Protein AF-A0A2N2W5C5-F1 (afdb_monomer_lite)

Structure (mmCIF, N/CA/C/O backbone):
data_AF-A0A2N2W5C5-F1
#
_entry.id   AF-A0A2N2W5C5-F1
#
loop_
_atom_site.group_PDB
_atom_site.id
_atom_site.type_symbol
_atom_site.label_atom_id
_atom_site.label_alt_id
_atom_site.label_comp_id
_atom_site.label_asym_id
_atom_site.label_entity_id
_atom_site.label_seq_id
_atom_site.pdbx_PDB_ins_code
_atom_site.Cartn_x
_atom_site.Cartn_y
_atom_site.Cartn_z
_atom_site.occupancy
_atom_site.B_iso_or_equiv
_atom_site.auth_seq_id
_atom_site.auth_comp_id
_atom_site.auth_asym_id
_atom_site.auth_atom_id
_atom_site.pdbx_PDB_model_num
ATOM 1 N N . MET A 1 1 ? -29.608 -7.373 48.401 1.00 53.62 1 MET A N 1
ATOM 2 C CA . MET A 1 1 ? -29.729 -7.563 46.935 1.00 53.62 1 MET A CA 1
ATOM 3 C C . MET A 1 1 ? -28.958 -6.530 46.095 1.00 53.62 1 MET A C 1
ATOM 5 O O . MET A 1 1 ? -28.634 -6.836 44.962 1.00 53.62 1 MET A O 1
ATOM 9 N N . LYS A 1 2 ? -28.551 -5.361 46.630 1.00 54.50 2 LYS A N 1
ATOM 10 C CA . LYS A 1 2 ? -27.762 -4.347 45.885 1.00 54.50 2 LYS A CA 1
ATOM 11 C C . LYS A 1 2 ? -26.349 -4.779 45.450 1.00 54.50 2 LYS A C 1
ATOM 13 O O . LYS A 1 2 ? -25.854 -4.281 44.450 1.00 54.50 2 LYS A O 1
ATOM 18 N N . LYS A 1 3 ? -25.712 -5.721 46.159 1.00 56.62 3 LYS A N 1
ATOM 19 C CA . LYS A 1 3 ? -24.355 -6.199 45.824 1.00 56.62 3 LYS A CA 1
ATOM 20 C C . LYS A 1 3 ? -24.302 -7.069 44.557 1.00 56.62 3 LYS A C 1
ATOM 22 O O . LYS A 1 3 ? -23.233 -7.213 43.985 1.00 56.62 3 LYS A O 1
ATOM 27 N N . MET A 1 4 ? -25.440 -7.609 44.106 1.00 60.47 4 MET A N 1
ATOM 28 C CA . MET A 1 4 ? -25.485 -8.466 42.913 1.00 60.47 4 MET A CA 1
ATOM 29 C C . MET A 1 4 ? -25.523 -7.658 41.602 1.00 60.47 4 MET A C 1
ATOM 31 O O . MET A 1 4 ? -25.077 -8.139 40.567 1.00 60.47 4 MET A O 1
ATOM 35 N N . LEU A 1 5 ? -25.977 -6.397 41.648 1.00 59.84 5 LEU A N 1
ATOM 36 C CA . LEU A 1 5 ? -26.055 -5.532 40.464 1.00 59.84 5 LEU A CA 1
ATOM 37 C C . LEU A 1 5 ? -24.661 -5.140 39.936 1.00 59.84 5 LEU A C 1
ATOM 39 O O . LEU A 1 5 ? -24.465 -5.038 38.730 1.00 59.84 5 LEU A O 1
ATOM 43 N N . LEU A 1 6 ? -23.684 -4.980 40.837 1.00 59.75 6 LEU A N 1
ATOM 44 C CA . LEU A 1 6 ? -22.328 -4.538 40.493 1.00 59.75 6 LEU A CA 1
ATOM 45 C C . LEU A 1 6 ? -21.539 -5.598 39.703 1.00 59.75 6 LEU A C 1
ATOM 47 O O . LEU A 1 6 ? -20.721 -5.257 38.860 1.00 59.75 6 LEU A O 1
ATOM 51 N N . ILE A 1 7 ? -21.819 -6.881 39.955 1.00 64.19 7 ILE A N 1
ATOM 52 C CA . ILE A 1 7 ? -21.163 -8.012 39.280 1.00 64.19 7 ILE A CA 1
ATOM 53 C C . ILE A 1 7 ? -21.641 -8.113 37.828 1.00 64.19 7 ILE A C 1
ATOM 55 O O . ILE A 1 7 ? -20.845 -8.348 36.929 1.00 64.19 7 ILE A O 1
ATOM 59 N N . THR A 1 8 ? -22.927 -7.858 37.582 1.00 61.00 8 THR A N 1
ATOM 60 C CA . THR A 1 8 ? -23.516 -7.927 36.235 1.00 61.00 8 THR A CA 1
ATOM 61 C C . THR A 1 8 ? -23.009 -6.804 35.321 1.00 61.00 8 THR A C 1
ATOM 63 O O . THR A 1 8 ? -22.882 -7.012 34.121 1.00 61.00 8 THR A O 1
ATOM 66 N N . LEU A 1 9 ? -22.661 -5.637 35.880 1.00 61.12 9 LEU A N 1
ATOM 67 C CA . LEU A 1 9 ? -22.117 -4.506 35.116 1.00 61.12 9 LEU A CA 1
ATOM 68 C C . LEU A 1 9 ? -20.683 -4.761 34.612 1.00 61.12 9 LEU A C 1
ATOM 70 O O . LEU A 1 9 ? -20.290 -4.222 33.585 1.00 61.12 9 LEU A O 1
ATOM 74 N N . LEU A 1 10 ? -19.919 -5.603 35.316 1.00 60.28 10 LEU A N 1
ATOM 75 C CA . LEU A 1 10 ? -18.515 -5.906 35.013 1.00 60.28 10 LEU A CA 1
ATOM 76 C C . LEU A 1 10 ? -18.348 -6.900 33.851 1.00 60.28 10 LEU A C 1
ATOM 78 O O . LEU A 1 10 ? -17.315 -6.900 33.191 1.00 60.28 10 LEU A O 1
ATOM 82 N N . PHE A 1 11 ? -19.366 -7.718 33.564 1.00 60.59 11 PHE A N 1
ATOM 83 C CA . PHE A 1 11 ? -19.326 -8.685 32.459 1.00 60.59 11 PHE A CA 1
ATOM 84 C C . PHE A 1 11 ? -19.682 -8.084 31.089 1.00 60.59 11 PHE A C 1
ATOM 86 O O . PHE A 1 11 ? -19.412 -8.713 30.070 1.00 60.59 11 PHE A O 1
ATOM 93 N N . PHE A 1 12 ? -20.234 -6.867 31.035 1.00 59.25 12 PHE A N 1
ATOM 94 C CA . PHE A 1 12 ? -20.553 -6.187 29.770 1.00 59.25 12 PHE A CA 1
ATOM 95 C C . PHE A 1 12 ? -19.386 -5.373 29.182 1.00 59.25 12 PHE A C 1
ATOM 97 O O . PHE A 1 12 ? -19.507 -4.863 28.072 1.00 59.25 12 PHE A O 1
ATOM 104 N N . SER A 1 13 ? -18.250 -5.265 29.879 1.00 58.94 13 SER A N 1
ATOM 105 C CA . SER A 1 13 ? -17.146 -4.370 29.495 1.00 58.94 13 SER A CA 1
ATOM 106 C C . SER A 1 13 ? -16.077 -4.978 28.573 1.00 58.94 13 SER A C 1
ATOM 108 O O . SER A 1 13 ? -15.125 -4.283 28.249 1.00 58.94 13 SER A O 1
ATOM 110 N N . PHE A 1 14 ? -16.201 -6.235 28.130 1.00 55.50 14 PHE A N 1
ATOM 111 C CA . PHE A 1 14 ? -15.105 -6.942 27.437 1.00 55.50 14 PHE A CA 1
ATOM 112 C C . PHE A 1 14 ? -15.277 -7.141 25.925 1.00 55.50 14 PHE A C 1
ATOM 114 O O . PHE A 1 14 ? -14.622 -8.002 25.347 1.00 55.50 14 PHE A O 1
ATOM 121 N N . LYS A 1 15 ? -16.106 -6.343 25.245 1.00 50.19 15 LYS A N 1
ATOM 122 C CA . LYS A 1 15 ? -16.055 -6.281 23.774 1.00 50.19 15 LYS A CA 1
ATOM 123 C C . LYS A 1 15 ? -15.124 -5.160 23.319 1.00 50.19 15 LYS A C 1
ATOM 125 O O . LYS A 1 15 ? -15.558 -4.202 22.692 1.00 50.19 15 LYS A O 1
ATOM 130 N N . SER A 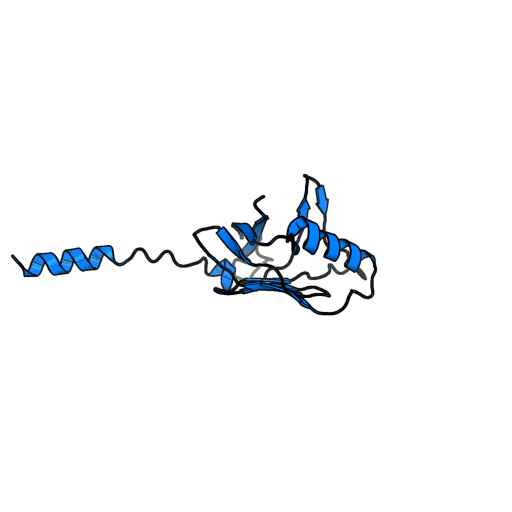1 16 ? -13.846 -5.279 23.665 1.00 53.38 16 SER A N 1
ATOM 131 C CA . SER A 1 16 ? -12.794 -4.582 22.930 1.00 53.38 16 SER A CA 1
ATOM 132 C C . SER A 1 16 ? -12.589 -5.362 21.637 1.00 53.38 16 SER A C 1
ATOM 134 O O . SER A 1 16 ? -11.977 -6.425 21.653 1.00 53.38 16 SER A O 1
ATOM 136 N N . ILE A 1 17 ? -13.165 -4.881 20.537 1.00 58.28 17 ILE A N 1
ATOM 137 C CA . ILE A 1 17 ? -12.727 -5.294 19.202 1.00 58.28 17 ILE A CA 1
ATOM 138 C C . ILE A 1 17 ? -11.360 -4.626 19.045 1.00 58.28 17 ILE A C 1
ATOM 140 O O . ILE A 1 17 ? -11.286 -3.419 18.831 1.00 58.28 17 ILE A O 1
ATOM 144 N N . ALA A 1 18 ? -10.290 -5.363 19.333 1.00 66.12 18 ALA A N 1
ATOM 145 C CA . ALA A 1 18 ? -8.943 -4.891 19.048 1.00 66.12 18 ALA A CA 1
ATOM 146 C C . ALA A 1 18 ? -8.759 -4.857 17.524 1.00 66.12 18 ALA A C 1
ATOM 148 O O . ALA A 1 18 ? -9.286 -5.728 16.829 1.00 66.12 18 ALA A O 1
ATOM 149 N N . GLN A 1 19 ? -8.048 -3.847 17.018 1.00 78.62 19 GLN A N 1
ATOM 150 C CA . GLN A 1 19 ? -7.583 -3.828 15.628 1.00 78.62 19 GLN A CA 1
ATOM 151 C C . GLN A 1 19 ? -6.691 -5.052 15.373 1.00 78.62 19 GLN A C 1
ATOM 153 O O . GLN A 1 19 ? -6.093 -5.574 16.317 1.00 78.62 19 GLN A O 1
ATOM 158 N N . ASP A 1 20 ? -6.623 -5.524 14.126 1.00 87.31 20 ASP A N 1
ATOM 159 C CA . ASP A 1 20 ? -5.841 -6.714 13.785 1.00 87.31 20 ASP A CA 1
ATOM 160 C C . ASP A 1 20 ? -4.339 -6.445 14.020 1.00 87.31 20 ASP A C 1
ATOM 162 O O . ASP A 1 20 ? -3.744 -5.642 13.293 1.00 87.31 20 ASP A O 1
ATOM 166 N N . PRO A 1 21 ? -3.702 -7.076 15.027 1.00 87.94 21 PRO A N 1
ATOM 167 C CA . PRO A 1 21 ? -2.307 -6.798 15.347 1.00 87.94 21 PRO A CA 1
ATOM 168 C C . PRO A 1 21 ? -1.372 -7.213 14.209 1.00 87.94 21 PRO A C 1
ATOM 170 O O . PRO A 1 21 ? -0.344 -6.574 14.013 1.00 87.94 21 PRO A O 1
ATOM 173 N N . ILE A 1 22 ? -1.734 -8.225 13.409 1.00 90.38 22 ILE A N 1
ATOM 174 C CA . ILE A 1 22 ? -0.913 -8.653 12.272 1.00 90.38 22 ILE A CA 1
ATOM 175 C C . ILE A 1 22 ? -0.853 -7.535 11.233 1.00 90.38 22 ILE A C 1
ATOM 177 O O . ILE A 1 22 ? 0.212 -7.282 10.675 1.00 90.38 22 ILE A O 1
ATOM 181 N N . LEU A 1 23 ? -1.963 -6.830 11.009 1.00 91.75 23 LEU A N 1
ATOM 182 C CA . LEU A 1 23 ? -2.014 -5.710 10.073 1.00 91.75 23 LEU A CA 1
ATOM 183 C C . LEU A 1 23 ? -1.070 -4.571 10.474 1.00 91.75 23 LEU A C 1
ATOM 185 O O . LEU A 1 23 ? -0.400 -4.012 9.608 1.00 91.75 23 LEU A O 1
ATOM 189 N N . LEU A 1 24 ? -1.027 -4.254 11.772 1.00 92.00 24 LEU A N 1
ATOM 190 C CA . LEU A 1 24 ? -0.316 -3.099 12.331 1.00 92.00 24 LEU A CA 1
ATOM 191 C C . LEU A 1 24 ? 1.166 -3.365 12.625 1.00 92.00 24 LEU A C 1
ATOM 193 O O . LEU A 1 24 ? 1.988 -2.452 12.574 1.00 92.00 24 LEU A O 1
ATOM 197 N N . GLU A 1 25 ? 1.514 -4.604 12.971 1.00 87.94 25 GLU A N 1
ATOM 198 C CA . GLU A 1 25 ? 2.876 -4.991 13.360 1.00 87.94 25 GLU A CA 1
ATOM 199 C C . GLU A 1 25 ? 3.705 -5.522 12.176 1.00 87.94 25 GLU A C 1
ATOM 201 O O . GLU A 1 25 ? 4.896 -5.804 12.332 1.00 87.94 25 GLU A O 1
ATOM 206 N N . THR A 1 26 ? 3.100 -5.635 10.986 1.00 89.94 26 THR A N 1
ATOM 207 C CA . THR A 1 26 ? 3.741 -6.174 9.779 1.00 89.94 26 THR A CA 1
ATOM 208 C C . THR A 1 26 ? 4.024 -5.082 8.752 1.00 89.94 26 THR A C 1
ATOM 210 O O . THR A 1 26 ? 3.161 -4.279 8.405 1.00 89.94 26 THR A O 1
ATOM 213 N N . THR A 1 27 ? 5.238 -5.098 8.201 1.00 90.44 27 THR A N 1
ATOM 214 C CA . THR A 1 27 ? 5.573 -4.355 6.981 1.00 90.44 27 THR A CA 1
ATOM 215 C C . THR A 1 27 ? 5.104 -5.149 5.770 1.00 90.44 27 THR A C 1
ATOM 217 O O . THR A 1 27 ? 5.556 -6.276 5.560 1.00 90.44 27 THR A O 1
ATOM 220 N N . TRP A 1 28 ? 4.247 -4.556 4.942 1.00 95.12 28 TRP A N 1
ATOM 221 C CA . TRP A 1 28 ? 3.686 -5.228 3.774 1.00 95.12 28 TRP A CA 1
ATOM 222 C C . TRP A 1 28 ? 4.455 -4.867 2.507 1.00 95.12 28 TRP A C 1
ATOM 224 O O . TRP A 1 28 ? 4.787 -3.705 2.276 1.00 95.12 28 TRP A O 1
ATOM 234 N N . TYR A 1 29 ? 4.716 -5.867 1.669 1.00 94.75 29 TYR A N 1
ATOM 235 C CA . TYR A 1 29 ? 5.359 -5.693 0.369 1.00 94.75 29 TYR A CA 1
ATOM 236 C C . TYR A 1 29 ? 4.357 -5.996 -0.736 1.00 94.75 29 TYR A C 1
ATOM 238 O O . TYR A 1 29 ? 3.669 -7.015 -0.691 1.00 94.75 29 TYR A O 1
ATOM 246 N N . LEU A 1 30 ? 4.277 -5.119 -1.733 1.00 94.88 30 LEU A N 1
ATOM 247 C CA . LEU A 1 30 ? 3.375 -5.322 -2.859 1.00 94.88 30 LEU A CA 1
ATOM 248 C C . LEU A 1 30 ? 3.832 -6.517 -3.700 1.00 94.88 30 LEU A C 1
ATOM 250 O O . LEU A 1 30 ? 4.934 -6.498 -4.249 1.00 94.88 30 LEU A O 1
ATOM 254 N N . SER A 1 31 ? 2.966 -7.521 -3.828 1.00 93.69 31 SER A N 1
ATOM 255 C CA . SER A 1 31 ? 3.150 -8.607 -4.796 1.00 93.69 31 SER A CA 1
ATOM 256 C C . SER A 1 31 ? 2.587 -8.205 -6.151 1.00 93.69 31 SER A C 1
ATOM 258 O O . SER A 1 31 ? 3.315 -8.152 -7.133 1.00 93.69 31 SER A O 1
ATOM 260 N N . ASP A 1 32 ? 1.297 -7.873 -6.192 1.00 94.31 32 ASP A N 1
ATOM 261 C CA . ASP A 1 32 ? 0.557 -7.602 -7.419 1.00 94.31 32 ASP A CA 1
ATOM 262 C C . ASP A 1 32 ? -0.562 -6.597 -7.138 1.00 94.31 32 ASP A C 1
ATOM 264 O O . ASP A 1 32 ? -1.071 -6.513 -6.018 1.00 94.31 32 ASP A O 1
ATOM 268 N N . ILE A 1 33 ? -0.978 -5.865 -8.169 1.00 95.06 33 ILE A N 1
ATOM 269 C CA . ILE A 1 33 ? -2.202 -5.057 -8.161 1.00 95.06 33 ILE A CA 1
ATOM 270 C C . ILE A 1 33 ? -3.168 -5.624 -9.188 1.00 95.06 33 ILE A C 1
ATOM 272 O O . ILE A 1 33 ? -2.755 -6.014 -10.276 1.00 95.06 33 ILE A O 1
ATOM 276 N N . THR A 1 34 ? -4.457 -5.670 -8.859 1.00 96.00 34 THR A N 1
ATOM 277 C CA . THR A 1 34 ? -5.497 -6.039 -9.825 1.00 96.00 34 THR A CA 1
ATOM 278 C C . THR A 1 34 ? -6.451 -4.871 -10.005 1.00 96.00 34 THR A C 1
ATOM 280 O O . THR A 1 34 ? -7.102 -4.451 -9.054 1.00 96.00 34 THR A O 1
ATOM 283 N N . ILE A 1 35 ? -6.530 -4.343 -11.225 1.00 93.19 35 ILE A N 1
ATOM 284 C CA . ILE A 1 35 ? -7.380 -3.205 -11.591 1.00 93.19 35 ILE A CA 1
ATOM 285 C C . ILE A 1 35 ? -8.155 -3.604 -12.847 1.00 93.19 35 ILE A C 1
ATOM 287 O O . ILE A 1 35 ? -7.565 -4.068 -13.815 1.00 93.19 35 ILE A O 1
ATOM 291 N N . ASN A 1 36 ? -9.484 -3.451 -12.851 1.00 91.69 36 ASN A N 1
ATOM 292 C CA . ASN A 1 36 ? -10.337 -3.811 -13.998 1.00 91.69 36 ASN A CA 1
ATOM 293 C C . ASN A 1 36 ? -10.118 -5.249 -14.528 1.00 91.69 36 ASN A C 1
ATOM 295 O O . ASN A 1 36 ? -10.147 -5.481 -15.735 1.00 91.69 36 ASN A O 1
ATOM 299 N N . ASN A 1 37 ? -9.914 -6.218 -13.625 1.00 92.31 37 ASN A N 1
ATOM 300 C CA . ASN A 1 37 ? -9.567 -7.621 -13.920 1.00 92.31 37 ASN A CA 1
ATOM 301 C C . ASN A 1 37 ? -8.215 -7.838 -14.627 1.00 92.31 37 ASN A C 1
ATOM 303 O O . ASN A 1 37 ? -7.942 -8.950 -15.083 1.00 92.31 37 ASN A O 1
ATOM 307 N N . GLU A 1 38 ? -7.363 -6.820 -14.710 1.00 95.38 38 GLU A N 1
ATOM 308 C CA . GLU A 1 38 ? -5.981 -6.951 -15.156 1.00 95.38 38 GLU A CA 1
ATOM 309 C C . GLU A 1 38 ? -5.052 -6.972 -13.942 1.00 95.38 38 GLU A C 1
ATOM 311 O O . GLU A 1 38 ? -5.122 -6.090 -13.086 1.00 95.38 38 GLU A O 1
ATOM 316 N N . THR A 1 39 ? -4.198 -7.993 -13.859 1.00 96.38 39 THR A N 1
ATOM 317 C CA . THR A 1 39 ? -3.195 -8.126 -12.798 1.00 96.38 39 THR A CA 1
ATOM 318 C C . THR A 1 39 ? -1.846 -7.634 -13.303 1.00 96.38 39 THR A C 1
ATOM 320 O O . THR A 1 39 ? -1.350 -8.108 -14.326 1.00 96.38 39 THR A O 1
ATOM 323 N N . LEU A 1 40 ? -1.247 -6.702 -12.568 1.00 94.69 40 LEU A N 1
ATOM 324 C CA . LEU A 1 40 ? 0.052 -6.112 -12.858 1.00 94.69 40 LEU A CA 1
ATOM 325 C C . LEU A 1 40 ? 1.007 -6.412 -11.703 1.00 94.69 40 LEU A C 1
ATOM 327 O O . LEU A 1 40 ? 0.687 -6.159 -10.540 1.00 94.69 40 LEU A O 1
ATOM 331 N N . SER A 1 41 ? 2.201 -6.890 -12.035 1.00 94.19 41 SER A N 1
ATOM 332 C CA . SER A 1 41 ? 3.275 -7.108 -11.064 1.00 94.19 41 SER A CA 1
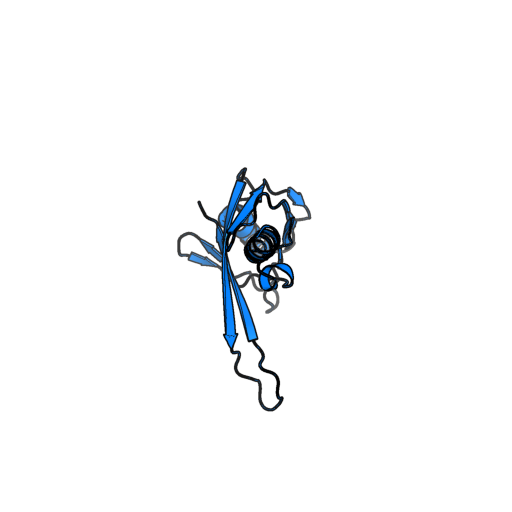ATOM 333 C C . SER A 1 41 ? 4.280 -5.947 -11.109 1.00 94.19 41 SER A C 1
ATOM 335 O O . SER A 1 41 ? 4.513 -5.394 -12.191 1.00 94.19 41 SER A O 1
ATOM 337 N N . PRO A 1 42 ? 4.912 -5.580 -9.977 1.00 93.12 42 PRO A N 1
ATOM 338 C CA . PRO A 1 42 ? 5.958 -4.569 -9.935 1.00 93.12 42 PRO A CA 1
ATOM 339 C C . PRO A 1 42 ? 7.075 -4.838 -10.954 1.00 93.12 42 PRO A C 1
ATOM 341 O O . PRO A 1 42 ? 7.440 -5.995 -11.195 1.00 93.12 42 PRO A O 1
ATOM 344 N N . PRO A 1 43 ? 7.675 -3.785 -11.538 1.00 92.31 43 PRO A N 1
ATOM 345 C CA . PRO A 1 43 ? 8.759 -3.946 -12.494 1.00 92.31 43 PRO A CA 1
ATOM 346 C C . PRO A 1 43 ? 9.972 -4.622 -11.845 1.00 92.31 43 PRO A C 1
ATOM 348 O O . PRO A 1 43 ? 10.277 -4.415 -10.670 1.00 92.31 43 PRO A O 1
ATOM 351 N N . ILE A 1 44 ? 10.707 -5.397 -12.642 1.00 90.50 44 ILE A N 1
ATOM 352 C CA . ILE A 1 44 ? 11.945 -6.067 -12.233 1.00 90.50 44 ILE A CA 1
ATOM 353 C C . ILE A 1 44 ? 13.129 -5.266 -12.778 1.00 90.50 44 ILE A C 1
ATOM 355 O O . ILE A 1 44 ? 13.202 -4.996 -13.976 1.00 90.50 44 ILE A O 1
ATOM 359 N N . GLU A 1 45 ? 14.094 -4.928 -11.922 1.00 84.50 45 GLU A N 1
ATOM 360 C CA . GLU A 1 45 ? 15.341 -4.271 -12.329 1.00 84.50 45 GLU A CA 1
ATOM 361 C C . GLU A 1 45 ? 16.532 -5.155 -11.956 1.00 84.50 45 GLU A C 1
ATOM 363 O O . GLU A 1 45 ? 16.664 -5.595 -10.815 1.00 84.50 45 GLU A O 1
ATOM 368 N N . GLY A 1 46 ? 17.393 -5.465 -12.930 1.00 84.12 46 GLY A N 1
ATOM 369 C CA . GLY A 1 46 ? 18.583 -6.291 -12.691 1.00 84.12 46 GLY A CA 1
ATOM 370 C C . GLY A 1 46 ? 18.286 -7.724 -12.223 1.00 84.12 46 GLY A C 1
ATOM 371 O O . GLY A 1 46 ? 19.157 -8.358 -11.638 1.00 84.12 46 GLY A O 1
ATOM 372 N N . GLY A 1 47 ? 17.073 -8.231 -12.468 1.00 83.75 47 GLY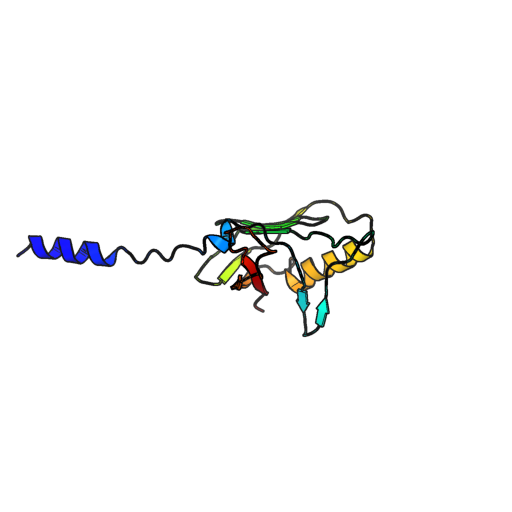 A N 1
ATOM 373 C CA . GLY A 1 47 ? 16.618 -9.544 -11.995 1.00 83.75 47 GLY A CA 1
ATOM 374 C C . GLY A 1 47 ? 16.014 -9.541 -10.587 1.00 83.75 47 GLY A C 1
ATOM 375 O O . GLY A 1 47 ? 15.627 -10.603 -10.108 1.00 83.75 47 GLY A O 1
ATOM 376 N N . THR A 1 48 ? 15.893 -8.373 -9.949 1.00 79.81 48 THR A N 1
ATOM 377 C CA . THR A 1 48 ? 15.339 -8.236 -8.598 1.00 79.81 48 THR A CA 1
ATOM 378 C C . THR A 1 48 ? 13.992 -7.503 -8.638 1.00 79.81 48 THR A C 1
ATOM 380 O O . THR A 1 48 ? 13.928 -6.386 -9.176 1.00 79.81 48 THR A O 1
ATOM 383 N N . PRO A 1 49 ? 12.919 -8.095 -8.074 1.00 81.44 49 PRO A N 1
ATOM 384 C CA . PRO A 1 49 ? 11.655 -7.399 -7.857 1.00 81.44 49 PRO A CA 1
ATOM 385 C C . PRO A 1 49 ? 11.867 -6.122 -7.050 1.00 81.44 49 PRO A C 1
ATOM 387 O O . PRO A 1 49 ? 12.707 -6.066 -6.152 1.00 81.44 49 PRO A O 1
ATOM 390 N N . GLN A 1 50 ? 11.132 -5.077 -7.402 1.00 87.12 50 GLN A N 1
ATOM 391 C CA . GLN A 1 50 ? 11.234 -3.797 -6.719 1.00 87.12 50 GLN A CA 1
ATOM 392 C C . GLN A 1 50 ? 10.237 -3.729 -5.564 1.00 87.12 50 GLN A C 1
ATOM 394 O O . GLN A 1 50 ? 9.070 -4.076 -5.719 1.00 87.12 50 GLN A O 1
ATOM 399 N N . ASN A 1 51 ? 10.706 -3.269 -4.405 1.00 88.81 51 ASN A N 1
ATOM 400 C CA . ASN A 1 51 ? 9.915 -3.277 -3.179 1.00 88.81 51 ASN A CA 1
ATOM 401 C C . ASN A 1 51 ? 9.065 -2.011 -3.076 1.00 88.81 51 ASN A C 1
ATOM 403 O O . ASN A 1 51 ? 9.582 -0.942 -2.754 1.00 88.81 51 ASN A O 1
ATOM 407 N N . PHE A 1 52 ? 7.762 -2.154 -3.289 1.00 93.88 52 PHE A N 1
ATOM 408 C CA . PHE A 1 52 ? 6.768 -1.190 -2.827 1.00 93.88 52 PHE A CA 1
ATOM 409 C C . PHE A 1 52 ? 6.354 -1.598 -1.419 1.00 93.88 52 PHE A C 1
ATOM 411 O O . PHE A 1 52 ? 5.994 -2.755 -1.197 1.00 93.88 52 PHE A O 1
ATOM 418 N N . ILE A 1 53 ? 6.433 -0.667 -0.477 1.00 96.06 53 ILE A N 1
ATOM 419 C CA . ILE A 1 53 ? 6.209 -0.937 0.941 1.00 96.06 53 ILE A CA 1
ATOM 420 C C . ILE A 1 53 ? 4.928 -0.244 1.384 1.00 96.06 53 ILE A C 1
ATOM 422 O O . ILE A 1 53 ? 4.793 0.967 1.215 1.00 96.06 53 ILE A O 1
ATOM 426 N N . LEU A 1 54 ? 4.021 -0.993 1.995 1.00 96.38 54 LEU A N 1
ATOM 427 C CA . LEU A 1 54 ? 2.831 -0.476 2.650 1.00 96.38 54 LEU A CA 1
ATOM 428 C C . LEU A 1 54 ? 2.986 -0.625 4.167 1.00 96.38 54 LEU A C 1
ATOM 430 O O . LEU A 1 54 ? 3.212 -1.720 4.679 1.00 96.38 54 LEU A O 1
ATOM 434 N N . ASN A 1 55 ? 2.840 0.494 4.872 1.00 96.06 55 ASN A N 1
ATOM 435 C CA . ASN A 1 55 ? 2.838 0.561 6.326 1.00 96.06 55 ASN A CA 1
ATOM 436 C C . ASN A 1 55 ? 1.497 1.123 6.794 1.00 96.06 55 ASN A C 1
ATOM 438 O O . ASN A 1 55 ? 1.077 2.190 6.336 1.00 96.06 55 ASN A O 1
ATOM 442 N N . ILE A 1 56 ? 0.857 0.415 7.719 1.00 95.38 56 ILE A N 1
ATOM 443 C CA . ILE A 1 56 ? -0.415 0.803 8.324 1.00 95.38 56 ILE A CA 1
ATOM 444 C C . ILE A 1 56 ? -0.199 0.848 9.834 1.00 95.38 56 ILE A C 1
ATOM 446 O O . ILE A 1 56 ? 0.249 -0.129 10.426 1.00 95.38 56 ILE A O 1
ATOM 450 N N . THR A 1 57 ? -0.489 1.988 10.450 1.00 93.62 57 THR A N 1
ATOM 451 C CA . THR A 1 57 ? -0.498 2.152 11.908 1.00 93.62 57 THR A CA 1
ATOM 452 C C . THR A 1 57 ? -1.929 2.400 12.381 1.00 93.62 57 THR A C 1
ATOM 454 O O . THR A 1 57 ? -2.872 2.349 11.595 1.00 93.62 57 THR A O 1
ATOM 457 N N . GLU A 1 58 ? -2.125 2.676 13.670 1.00 91.12 58 GLU A N 1
ATOM 458 C CA . GLU A 1 58 ? -3.448 3.055 14.183 1.00 91.12 58 GLU A CA 1
ATOM 459 C C . GLU A 1 58 ? -3.960 4.375 13.576 1.00 91.12 58 GLU A C 1
ATOM 461 O O . GLU A 1 58 ? -5.169 4.602 13.521 1.00 91.12 58 GLU A O 1
ATOM 466 N N . THR A 1 59 ? -3.046 5.251 13.142 1.00 94.31 59 THR A N 1
ATOM 467 C CA . THR A 1 59 ? -3.346 6.627 12.720 1.00 94.31 59 THR A CA 1
ATOM 468 C C . THR A 1 59 ? -2.942 6.941 11.292 1.00 94.31 59 THR A C 1
ATOM 470 O O . THR A 1 59 ? -3.482 7.881 10.716 1.00 94.31 59 THR A O 1
ATOM 473 N N . ASP A 1 60 ? -2.022 6.179 10.708 1.00 95.19 60 ASP A N 1
ATOM 474 C CA . ASP A 1 60 ? -1.370 6.528 9.453 1.00 95.19 60 ASP A CA 1
ATOM 475 C C . ASP A 1 60 ? -1.438 5.377 8.455 1.00 95.19 60 ASP A C 1
ATOM 477 O O . ASP A 1 60 ? -1.220 4.211 8.784 1.00 95.19 60 ASP A O 1
ATOM 481 N N . PHE A 1 61 ? -1.663 5.736 7.198 1.00 97.06 61 PHE A N 1
ATOM 482 C CA . PHE A 1 61 ? -1.548 4.843 6.057 1.00 97.06 61 PHE A CA 1
ATOM 483 C C . PHE A 1 61 ? -0.476 5.412 5.133 1.00 97.06 61 PHE A C 1
ATOM 485 O O . PHE A 1 61 ? -0.597 6.537 4.642 1.00 97.06 61 PHE A O 1
ATOM 492 N N . THR A 1 62 ? 0.595 4.654 4.901 1.00 97.25 62 THR A N 1
ATOM 493 C CA . THR A 1 62 ? 1.711 5.109 4.068 1.00 97.25 62 THR A CA 1
ATOM 494 C C . THR A 1 62 ? 2.130 4.053 3.059 1.00 97.25 62 THR A C 1
ATOM 496 O O . THR A 1 62 ? 2.491 2.938 3.428 1.00 97.25 62 THR A O 1
ATOM 499 N N . ALA A 1 63 ? 2.173 4.444 1.788 1.00 97.19 63 ALA A N 1
ATOM 500 C CA . ALA A 1 63 ? 2.742 3.667 0.700 1.00 97.19 63 ALA A CA 1
ATOM 501 C C . ALA A 1 63 ? 4.055 4.310 0.227 1.00 97.19 63 ALA A C 1
ATOM 503 O O . ALA A 1 63 ? 4.088 5.481 -0.150 1.00 97.19 63 ALA A O 1
ATOM 504 N N . ASN A 1 64 ? 5.142 3.542 0.251 1.00 96.00 64 ASN A N 1
ATOM 505 C CA . ASN A 1 64 ? 6.490 3.990 -0.079 1.00 96.00 64 ASN A CA 1
ATOM 506 C C . ASN A 1 64 ? 7.042 3.240 -1.287 1.00 96.00 64 ASN A C 1
ATOM 508 O O . ASN A 1 64 ? 7.080 2.008 -1.304 1.00 96.00 64 ASN A O 1
ATOM 512 N N . PHE A 1 65 ? 7.551 4.002 -2.247 1.00 94.81 65 PHE A N 1
ATOM 513 C CA . PHE A 1 65 ? 8.385 3.508 -3.329 1.00 94.81 65 PHE A CA 1
ATOM 514 C C . PHE A 1 65 ? 9.474 4.535 -3.673 1.00 94.81 65 PHE A C 1
ATOM 516 O O . PHE A 1 65 ? 10.307 4.815 -2.812 1.00 94.81 65 PHE A O 1
ATOM 523 N N . CYS A 1 66 ? 9.498 5.110 -4.881 1.00 94.50 66 CYS A N 1
ATOM 524 C CA . CYS A 1 66 ? 10.362 6.259 -5.163 1.00 94.50 66 CYS A CA 1
ATOM 525 C C . CYS A 1 66 ? 9.772 7.520 -4.537 1.00 94.50 66 CYS A C 1
ATOM 527 O O . CYS A 1 66 ? 10.481 8.277 -3.871 1.00 94.50 66 CYS A O 1
ATOM 529 N N . LYS A 1 67 ? 8.455 7.692 -4.689 1.00 96.81 67 LYS A N 1
ATOM 530 C CA . LYS A 1 67 ? 7.669 8.645 -3.910 1.00 96.81 67 LYS A CA 1
ATOM 531 C C . LYS A 1 67 ? 7.011 7.970 -2.717 1.00 96.81 67 LYS A C 1
ATOM 533 O O . LYS A 1 67 ? 6.815 6.755 -2.670 1.00 96.81 67 LYS A O 1
ATOM 538 N N . THR A 1 68 ? 6.617 8.802 -1.769 1.00 97.75 68 THR A N 1
ATOM 539 C CA . THR A 1 68 ? 5.835 8.415 -0.601 1.00 97.75 68 THR A CA 1
ATOM 540 C C . THR A 1 68 ? 4.458 9.051 -0.695 1.00 97.75 68 THR A C 1
ATOM 542 O O . THR A 1 68 ? 4.355 10.275 -0.797 1.00 97.75 68 THR A O 1
ATOM 545 N N . ALA A 1 69 ? 3.417 8.224 -0.632 1.00 97.94 69 ALA A N 1
ATOM 546 C CA . ALA A 1 69 ? 2.040 8.643 -0.421 1.00 97.94 69 ALA A CA 1
ATOM 547 C C . ALA A 1 69 ? 1.657 8.378 1.039 1.00 97.94 69 ALA A C 1
ATOM 549 O O . ALA A 1 69 ? 1.652 7.227 1.475 1.00 97.94 69 ALA A O 1
ATOM 550 N N . SER A 1 70 ? 1.326 9.430 1.784 1.00 97.81 70 SER A N 1
ATOM 551 C CA . SER A 1 70 ? 0.949 9.347 3.200 1.00 97.81 70 SER A CA 1
ATOM 552 C C . SER A 1 70 ? -0.400 10.007 3.443 1.00 97.81 70 SER A C 1
ATOM 554 O O . SER A 1 70 ? -0.695 11.050 2.865 1.00 97.81 70 SER A O 1
ATOM 556 N N . THR A 1 71 ? -1.207 9.424 4.319 1.00 97.62 71 THR A N 1
ATOM 557 C CA . THR A 1 71 ? -2.496 9.977 4.743 1.00 97.62 71 THR A CA 1
ATOM 558 C C . THR A 1 71 ? -2.826 9.534 6.167 1.00 97.62 71 THR A C 1
ATOM 560 O O . THR A 1 71 ? -2.240 8.578 6.682 1.00 97.62 71 THR A O 1
ATOM 563 N N . ASN A 1 72 ? -3.778 10.229 6.785 1.00 96.75 72 ASN A N 1
ATOM 564 C CA . ASN A 1 72 ? -4.319 9.857 8.083 1.00 96.75 72 ASN A CA 1
ATOM 565 C C . ASN A 1 72 ? -5.475 8.868 7.906 1.00 96.75 72 ASN A C 1
ATOM 567 O O . ASN A 1 72 ? -6.309 9.007 7.005 1.00 96.75 72 ASN A O 1
ATOM 571 N N . ILE A 1 73 ? -5.562 7.908 8.818 1.00 96.12 73 ILE A N 1
ATOM 572 C CA . ILE A 1 73 ? -6.714 7.026 8.965 1.00 96.12 73 ILE A CA 1
ATOM 573 C C . ILE A 1 73 ? -7.806 7.785 9.724 1.00 96.12 73 ILE A C 1
ATOM 575 O O . ILE A 1 73 ? -7.629 8.204 10.866 1.00 96.12 73 ILE A O 1
ATOM 579 N N . VAL A 1 74 ? -8.955 7.954 9.074 1.00 95.31 74 VAL A N 1
ATOM 580 C CA . VAL A 1 74 ? -10.136 8.647 9.609 1.00 95.31 74 VAL A CA 1
ATOM 581 C C . VAL A 1 74 ? -10.996 7.695 10.430 1.00 95.31 74 VAL A C 1
ATOM 583 O O . VAL A 1 74 ? -11.551 8.069 11.463 1.00 95.31 74 VAL A O 1
ATOM 586 N N . SER A 1 75 ? -11.132 6.451 9.967 1.00 93.25 75 SER A N 1
ATOM 587 C CA . SER A 1 75 ? -11.832 5.401 10.703 1.00 93.25 75 SER A CA 1
ATOM 588 C C . SER A 1 75 ? -11.245 4.029 10.400 1.00 93.25 75 SER A C 1
ATOM 590 O O . SER A 1 75 ? -10.801 3.772 9.285 1.00 93.25 75 SER A O 1
ATOM 592 N N . PHE A 1 76 ? -11.253 3.150 11.400 1.00 91.31 76 PHE A N 1
ATOM 593 C CA . PHE A 1 76 ? -10.662 1.815 11.307 1.00 91.31 76 PHE A CA 1
ATOM 594 C C . PHE A 1 76 ? -11.577 0.766 11.963 1.00 91.31 76 PHE A C 1
ATOM 596 O O . PHE A 1 76 ? -11.263 0.249 13.040 1.00 91.31 76 PHE A O 1
ATOM 603 N N . PRO A 1 77 ? -12.771 0.519 11.392 1.00 89.38 77 PRO A N 1
ATOM 604 C CA . PRO A 1 77 ? -13.635 -0.575 11.824 1.00 89.38 77 PRO A CA 1
ATOM 605 C C . PRO A 1 77 ? -13.034 -1.956 11.495 1.00 89.38 77 PRO A C 1
ATOM 607 O O . PRO A 1 77 ? -11.993 -2.086 10.858 1.00 89.38 77 PRO A O 1
ATOM 610 N N . GLU A 1 78 ? -13.707 -3.013 11.945 1.00 86.81 78 GLU A N 1
ATOM 611 C CA . GLU A 1 78 ? -13.314 -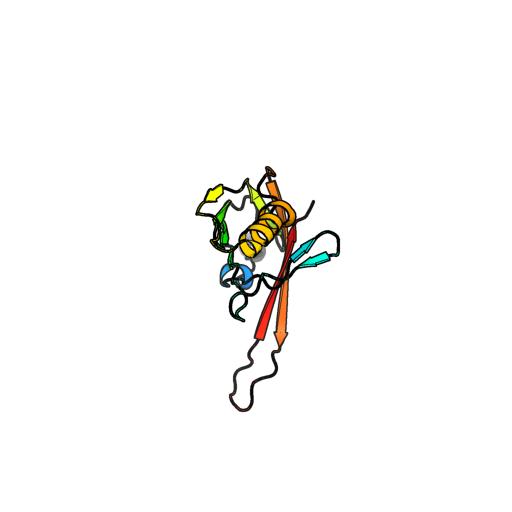4.397 11.654 1.00 86.81 78 GLU A CA 1
ATOM 612 C C . GLU A 1 78 ? -13.224 -4.624 10.130 1.00 86.81 78 GLU A C 1
ATOM 614 O O . GLU A 1 78 ? -14.174 -4.318 9.409 1.00 86.81 78 GLU A O 1
ATOM 619 N N . PHE A 1 79 ? -12.077 -5.121 9.651 1.00 91.38 79 PHE A N 1
ATOM 620 C CA . PHE A 1 79 ? -11.792 -5.411 8.233 1.00 91.38 79 PHE A CA 1
ATOM 621 C C . PHE A 1 79 ? -11.892 -4.229 7.254 1.00 91.38 79 PHE A C 1
ATOM 623 O O . PHE A 1 79 ? -11.934 -4.438 6.041 1.00 91.38 79 PHE A O 1
ATOM 630 N N . ALA A 1 80 ? -11.911 -2.983 7.742 1.00 94.75 80 ALA A N 1
ATOM 631 C CA . ALA A 1 80 ? -11.943 -1.811 6.875 1.00 94.75 80 ALA A CA 1
ATOM 632 C C . ALA A 1 80 ? -11.162 -0.608 7.425 1.00 94.75 80 ALA A C 1
ATOM 634 O O . ALA A 1 80 ? -11.049 -0.403 8.630 1.00 94.75 80 ALA A O 1
ATOM 635 N N . ILE A 1 81 ? -10.637 0.209 6.514 1.00 95.44 81 ILE A N 1
ATOM 636 C CA . ILE A 1 81 ? -9.819 1.392 6.784 1.00 95.44 81 ILE A CA 1
ATOM 637 C C . ILE A 1 81 ? -10.325 2.523 5.898 1.00 95.44 81 ILE A C 1
ATOM 639 O O . ILE A 1 81 ? -10.277 2.430 4.677 1.00 95.44 81 ILE A O 1
ATOM 643 N N . SER A 1 82 ? -10.783 3.613 6.494 1.00 96.31 82 SER A N 1
ATOM 644 C CA . SER A 1 82 ? -11.064 4.846 5.765 1.00 96.31 82 SER A CA 1
ATOM 645 C C . SER A 1 82 ? -9.933 5.832 5.980 1.00 96.31 82 SER A C 1
ATOM 647 O O . SER A 1 82 ? -9.521 6.061 7.119 1.00 96.31 82 SER A O 1
ATOM 649 N N . VAL A 1 83 ? -9.470 6.443 4.898 1.00 96.75 83 VAL A N 1
ATOM 650 C CA . VAL A 1 83 ? -8.401 7.440 4.916 1.00 96.75 83 VAL A CA 1
ATOM 651 C C . VAL A 1 83 ? -8.827 8.744 4.249 1.00 96.75 83 VAL A C 1
ATOM 653 O O . VAL A 1 83 ? -9.714 8.755 3.390 1.00 96.75 83 VAL A O 1
ATOM 656 N N . ASP A 1 84 ? -8.156 9.825 4.636 1.00 94.75 84 ASP A N 1
ATOM 657 C CA . ASP A 1 84 ? -8.278 11.151 4.024 1.00 94.75 84 ASP A CA 1
ATOM 658 C C . ASP A 1 84 ? -7.453 11.265 2.724 1.00 94.75 84 ASP A C 1
ATOM 660 O O . ASP A 1 84 ? -6.796 10.319 2.275 1.00 94.75 84 ASP A O 1
ATOM 664 N N . THR A 1 85 ? -7.444 12.462 2.133 1.00 94.56 85 THR A N 1
ATOM 665 C CA . THR A 1 85 ? -6.565 12.847 1.020 1.00 94.56 85 THR A CA 1
ATOM 666 C C . THR A 1 85 ? -5.095 12.531 1.276 1.00 94.56 85 THR A C 1
ATOM 668 O O . THR A 1 85 ? -4.554 12.845 2.339 1.00 94.56 85 THR A O 1
ATOM 671 N N . TYR A 1 86 ? -4.420 12.022 0.248 1.00 97.12 86 TYR A N 1
ATOM 672 C CA . TYR A 1 86 ? -2.998 11.713 0.309 1.00 97.12 86 TYR A CA 1
ATOM 673 C C . TYR A 1 86 ? -2.119 12.949 0.122 1.00 97.12 86 TYR A C 1
ATOM 675 O O . TYR A 1 86 ? -2.351 13.796 -0.741 1.00 97.12 86 TYR A O 1
ATOM 683 N N . ILE A 1 87 ? -1.039 12.999 0.893 1.00 96.88 87 ILE A N 1
ATOM 684 C CA . ILE A 1 87 ? 0.097 13.890 0.684 1.00 96.88 87 ILE A CA 1
ATOM 685 C C . ILE A 1 87 ? 1.186 13.086 -0.021 1.00 96.88 87 ILE A C 1
ATOM 687 O O . ILE A 1 87 ? 1.608 12.037 0.468 1.00 96.88 87 ILE A O 1
ATOM 691 N N . ILE A 1 88 ? 1.654 13.592 -1.162 1.00 97.31 88 ILE A N 1
ATOM 692 C CA . ILE A 1 88 ? 2.730 12.973 -1.940 1.00 97.31 88 ILE A CA 1
ATOM 693 C C . ILE A 1 88 ? 4.035 13.731 -1.706 1.00 97.31 88 ILE A C 1
ATOM 695 O O . ILE A 1 88 ? 4.074 14.960 -1.779 1.00 97.31 88 ILE A O 1
ATOM 699 N N . SER A 1 89 ? 5.114 12.999 -1.451 1.00 97.12 89 SER A N 1
ATOM 700 C CA . SER A 1 89 ? 6.462 13.545 -1.274 1.00 97.12 89 SER A CA 1
ATOM 701 C C . SER A 1 89 ? 7.520 12.655 -1.930 1.00 97.12 89 SER A C 1
ATOM 703 O O . SER A 1 89 ? 7.230 11.524 -2.316 1.00 97.12 89 SER A O 1
ATOM 705 N N . GLY A 1 90 ? 8.743 13.168 -2.066 1.00 94.69 90 GLY A N 1
ATOM 706 C CA . GLY A 1 90 ? 9.849 12.467 -2.721 1.00 94.69 90 GLY A CA 1
ATOM 707 C C . GLY A 1 90 ? 9.982 12.784 -4.211 1.00 94.69 90 GLY A C 1
ATOM 708 O O . GLY A 1 90 ? 9.226 13.581 -4.773 1.00 94.69 90 GLY A O 1
ATOM 709 N N . ASP A 1 91 ? 10.976 12.157 -4.831 1.00 94.69 91 ASP A N 1
ATOM 710 C CA . ASP A 1 91 ? 11.335 12.355 -6.233 1.00 94.69 91 ASP A CA 1
ATOM 711 C C . ASP A 1 91 ? 10.855 11.181 -7.097 1.00 94.69 91 ASP A C 1
ATOM 713 O O . ASP A 1 91 ? 10.608 10.076 -6.618 1.00 94.69 91 ASP A O 1
ATOM 717 N N . ALA A 1 92 ? 10.722 11.418 -8.402 1.00 92.31 92 ALA A N 1
ATOM 718 C CA . ALA A 1 92 ? 10.428 10.349 -9.352 1.00 92.31 92 ALA A CA 1
ATOM 719 C C . ALA A 1 92 ? 11.566 9.312 -9.414 1.00 92.31 92 ALA A C 1
ATOM 721 O O . ALA A 1 92 ? 12.731 9.610 -9.139 1.00 92.31 92 ALA A O 1
ATOM 722 N N . CYS A 1 93 ? 11.238 8.096 -9.843 1.00 92.06 93 CYS A N 1
ATOM 723 C CA . CYS A 1 93 ? 12.226 7.063 -10.103 1.00 92.06 93 CYS A CA 1
ATOM 724 C C . CYS A 1 93 ? 13.132 7.438 -11.285 1.00 92.06 93 CYS A C 1
ATOM 726 O O . CYS A 1 93 ? 12.695 8.019 -12.278 1.00 92.06 93 CYS A O 1
ATOM 728 N N . ALA A 1 94 ? 14.391 6.993 -11.238 1.00 90.50 94 ALA A N 1
ATOM 729 C CA . ALA A 1 94 ? 15.334 7.141 -12.352 1.00 90.50 94 ALA A CA 1
ATOM 730 C C . ALA A 1 94 ? 15.062 6.187 -13.538 1.00 90.50 94 ALA A C 1
ATOM 732 O O . ALA A 1 94 ? 15.678 6.332 -14.592 1.00 90.50 94 ALA A O 1
ATOM 733 N N . TYR A 1 95 ? 14.177 5.199 -13.366 1.00 89.38 95 TYR A N 1
ATOM 734 C CA . TYR A 1 95 ? 13.871 4.166 -14.357 1.00 89.38 95 TYR A CA 1
ATOM 735 C C . TYR A 1 95 ? 12.398 4.246 -14.764 1.00 89.38 95 TYR A C 1
ATOM 737 O O . TYR A 1 95 ? 11.520 4.125 -13.915 1.00 89.38 95 TYR A O 1
ATOM 745 N N . GLU A 1 96 ? 12.127 4.439 -16.055 1.00 90.44 96 GLU A N 1
ATOM 746 C CA . GLU A 1 96 ? 10.785 4.806 -16.529 1.00 90.44 96 GLU A CA 1
ATOM 747 C C . GLU A 1 96 ? 9.684 3.778 -16.220 1.00 90.44 96 GLU A C 1
ATOM 749 O O . GLU A 1 96 ? 8.654 4.185 -15.688 1.00 90.44 96 GLU A O 1
ATOM 754 N N . PRO A 1 97 ? 9.892 2.457 -16.385 1.00 92.38 97 PRO A N 1
ATOM 755 C CA . PRO A 1 97 ? 8.877 1.470 -16.007 1.00 92.38 97 PRO A CA 1
ATOM 756 C C . PRO A 1 97 ? 8.478 1.522 -14.526 1.00 92.38 97 PRO A C 1
ATOM 758 O O . PRO A 1 97 ? 7.379 1.111 -14.164 1.00 92.38 97 PRO A O 1
ATOM 761 N N . LYS A 1 98 ? 9.348 2.048 -13.651 1.00 92.62 98 LYS A N 1
ATOM 762 C CA . LYS A 1 98 ? 9.001 2.295 -12.245 1.00 92.62 98 LYS A CA 1
ATOM 763 C C . LYS A 1 98 ? 8.081 3.497 -12.088 1.00 92.62 98 LYS A C 1
ATOM 765 O O . LYS A 1 98 ? 7.151 3.418 -11.296 1.00 92.62 98 LYS A O 1
ATOM 770 N N . ASN A 1 99 ? 8.324 4.573 -12.836 1.00 93.94 99 ASN A N 1
ATOM 771 C CA . ASN A 1 99 ? 7.446 5.744 -12.840 1.00 93.94 99 ASN A CA 1
ATOM 772 C C . ASN A 1 99 ? 6.054 5.379 -13.358 1.00 93.94 99 ASN A C 1
ATOM 774 O O . ASN A 1 99 ? 5.060 5.791 -12.768 1.00 93.94 99 ASN A O 1
ATOM 778 N N . GLU A 1 100 ? 5.987 4.583 -14.427 1.00 94.94 100 GLU A N 1
ATOM 779 C CA . GLU A 1 100 ? 4.727 4.110 -15.005 1.00 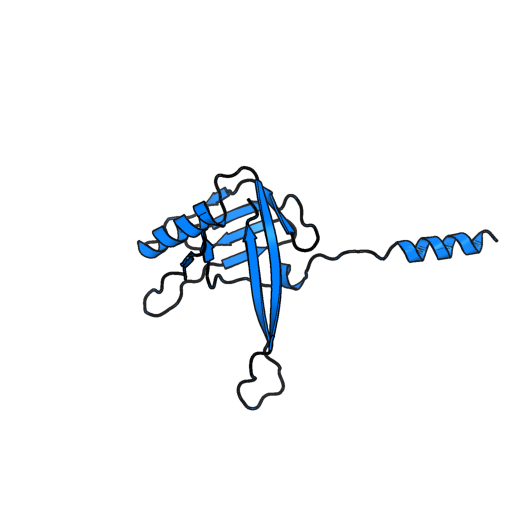94.94 100 GLU A CA 1
ATOM 780 C C . GLU A 1 100 ? 3.943 3.249 -14.006 1.00 94.94 100 GLU A C 1
ATOM 782 O O . GLU A 1 100 ? 2.775 3.527 -13.738 1.00 94.94 100 GLU A O 1
ATOM 787 N N . PHE A 1 101 ? 4.591 2.254 -13.389 1.00 95.88 101 PHE A N 1
ATOM 788 C CA . PHE A 1 101 ? 3.928 1.404 -12.400 1.00 95.88 101 PHE A CA 1
ATOM 789 C C . PHE A 1 101 ? 3.520 2.181 -11.136 1.00 95.88 101 PHE A C 1
ATOM 791 O O . PHE A 1 101 ? 2.411 1.997 -10.639 1.00 95.88 101 PHE A O 1
ATOM 798 N N . GLU A 1 102 ? 4.373 3.080 -10.623 1.00 95.38 102 GLU A N 1
ATOM 799 C CA . GLU A 1 102 ? 4.035 3.942 -9.478 1.00 95.38 102 GLU A CA 1
ATOM 800 C C . GLU A 1 102 ? 2.824 4.827 -9.790 1.00 95.38 102 GLU A C 1
ATOM 802 O O . GLU A 1 102 ? 1.942 4.978 -8.947 1.00 95.38 102 GLU A O 1
ATOM 807 N N . ALA A 1 103 ? 2.739 5.373 -11.007 1.00 95.44 103 ALA A N 1
ATOM 808 C CA . ALA A 1 103 ? 1.604 6.186 -11.423 1.00 95.44 103 ALA A CA 1
ATOM 809 C C . ALA A 1 103 ? 0.294 5.388 -11.437 1.00 95.44 103 ALA A C 1
ATOM 811 O O . ALA A 1 103 ? -0.715 5.918 -10.976 1.00 95.44 103 ALA A O 1
ATOM 812 N N . ILE A 1 104 ? 0.307 4.137 -11.907 1.00 95.94 104 ILE A N 1
ATOM 813 C CA . ILE A 1 104 ? -0.864 3.245 -11.865 1.00 95.94 104 ILE A CA 1
ATOM 814 C C . ILE A 1 104 ? -1.227 2.933 -10.410 1.00 95.94 104 ILE A C 1
ATOM 816 O O . ILE A 1 104 ? -2.365 3.120 -9.986 1.00 95.94 104 ILE A O 1
ATOM 820 N N . TYR A 1 105 ? -0.250 2.524 -9.600 1.00 95.69 105 TYR A N 1
ATOM 821 C CA . TYR A 1 105 ? -0.494 2.198 -8.198 1.00 95.69 105 TYR A CA 1
ATOM 822 C C . TYR A 1 105 ? -1.067 3.392 -7.416 1.00 95.69 105 TYR A C 1
ATOM 824 O O . TYR A 1 105 ? -2.028 3.239 -6.666 1.00 95.69 105 TYR A O 1
ATOM 832 N N . PHE A 1 106 ? -0.538 4.601 -7.611 1.00 96.12 106 PHE A N 1
ATOM 833 C CA . PHE A 1 106 ? -0.992 5.780 -6.871 1.00 96.12 106 PHE A CA 1
ATOM 834 C C . PHE A 1 106 ? -2.311 6.342 -7.412 1.00 96.12 106 PHE A C 1
ATOM 836 O O . PHE A 1 106 ? -3.198 6.682 -6.630 1.00 96.12 106 PHE A O 1
ATOM 843 N N . ASN A 1 107 ? -2.469 6.464 -8.730 1.00 95.31 107 ASN A N 1
ATOM 844 C CA . ASN A 1 107 ? -3.655 7.110 -9.294 1.00 95.31 107 ASN A CA 1
ATOM 845 C C . ASN A 1 107 ? -4.840 6.157 -9.434 1.00 95.31 107 ASN A C 1
ATOM 847 O O . ASN A 1 107 ? -5.966 6.579 -9.183 1.00 95.31 107 ASN A O 1
ATOM 851 N N . ASP A 1 108 ? -4.595 4.898 -9.792 1.00 95.00 108 ASP A N 1
ATOM 852 C CA . ASP A 1 108 ? -5.668 3.966 -10.135 1.00 95.00 108 ASP A CA 1
ATOM 853 C C . ASP A 1 108 ? -6.036 3.068 -8.949 1.00 95.00 108 ASP A C 1
ATOM 855 O O . ASP A 1 108 ? -7.221 2.859 -8.697 1.00 95.00 108 ASP A O 1
ATOM 859 N N . PHE A 1 109 ? -5.051 2.582 -8.178 1.00 95.56 109 PHE A N 1
ATOM 860 C CA . PHE A 1 109 ? -5.322 1.773 -6.981 1.00 95.56 109 PHE A CA 1
ATOM 861 C C . PHE A 1 109 ? -5.522 2.619 -5.717 1.00 95.56 109 PHE A C 1
ATOM 863 O O . PHE A 1 109 ? -6.576 2.528 -5.095 1.00 95.56 109 PHE A O 1
ATOM 870 N N . LEU A 1 110 ? -4.552 3.458 -5.324 1.00 95.38 110 LEU A N 1
ATOM 871 C CA . LEU A 1 110 ? -4.682 4.296 -4.118 1.00 95.38 110 LEU A CA 1
ATOM 872 C C . LEU A 1 110 ? -5.628 5.485 -4.310 1.00 95.38 110 LEU A C 1
ATOM 874 O O . LEU A 1 110 ? -6.086 6.071 -3.331 1.00 95.38 110 LEU A O 1
ATOM 878 N N . ARG A 1 111 ? -5.886 5.863 -5.568 1.00 94.88 111 ARG A N 1
ATOM 879 C CA . ARG A 1 111 ? -6.755 6.982 -5.951 1.00 94.88 111 ARG A CA 1
ATOM 880 C C . ARG A 1 111 ? -6.423 8.255 -5.171 1.00 94.88 111 ARG A C 1
ATOM 882 O O . ARG A 1 111 ? -7.283 8.894 -4.568 1.00 94.88 111 ARG A O 1
ATOM 889 N N . ILE A 1 112 ? -5.147 8.646 -5.207 1.00 94.56 112 ILE A N 1
ATOM 890 C CA . ILE A 1 112 ? -4.591 9.742 -4.390 1.00 94.56 112 ILE A CA 1
ATOM 891 C C . ILE A 1 112 ? -5.265 11.112 -4.588 1.00 94.56 112 ILE A C 1
ATOM 893 O O . ILE A 1 112 ? -5.114 11.991 -3.743 1.00 94.56 112 ILE A O 1
ATOM 897 N N . ASN A 1 113 ? -5.993 11.301 -5.693 1.00 92.50 113 ASN A N 1
ATOM 898 C CA . ASN A 1 113 ? -6.706 12.542 -6.010 1.00 92.50 113 ASN A CA 1
ATOM 899 C C . ASN A 1 113 ? -8.143 12.579 -5.456 1.00 92.50 113 ASN A C 1
ATOM 901 O O . ASN A 1 113 ? -8.812 13.604 -5.580 1.00 92.50 113 ASN A O 1
ATOM 905 N N . GLU A 1 114 ? -8.626 11.480 -4.874 1.00 92.06 114 GLU A N 1
ATOM 906 C CA . GLU A 1 114 ? -9.951 11.407 -4.263 1.00 92.06 114 GLU A CA 1
ATOM 907 C C . GLU A 1 114 ? -9.921 11.950 -2.825 1.00 92.06 114 GLU A C 1
ATOM 909 O O . GLU A 1 114 ? -8.927 11.781 -2.112 1.00 92.06 114 GLU A O 1
ATOM 914 N N . PRO A 1 115 ? -11.005 12.604 -2.367 1.00 89.62 115 PRO A N 1
ATOM 915 C CA . PRO A 1 115 ? -11.048 13.237 -1.050 1.00 89.62 115 PRO A CA 1
ATOM 916 C C . PRO A 1 115 ? -11.011 12.233 0.106 1.00 89.62 115 PRO A C 1
ATOM 918 O O . PRO A 1 115 ? -10.507 12.552 1.179 1.00 89.62 115 PRO A O 1
ATOM 921 N N . THR A 1 116 ? -11.566 11.043 -0.109 1.00 91.44 116 THR A N 1
ATOM 922 C CA . THR A 1 116 ? -11.660 9.970 0.880 1.00 91.44 116 THR A CA 1
ATOM 923 C C . THR A 1 116 ? -11.596 8.636 0.164 1.00 91.44 116 THR A C 1
ATOM 925 O O . THR A 1 116 ? -12.280 8.463 -0.846 1.00 91.44 116 THR A O 1
ATOM 928 N N . ASN A 1 117 ? -10.843 7.689 0.717 1.00 94.94 117 ASN A N 1
ATOM 929 C CA . ASN A 1 117 ? -10.797 6.316 0.223 1.00 94.94 117 ASN A CA 1
ATOM 930 C C . ASN A 1 117 ? -11.212 5.350 1.333 1.00 94.94 117 ASN A C 1
ATOM 932 O O . ASN A 1 117 ? -10.915 5.577 2.510 1.00 94.94 117 ASN A O 1
ATOM 936 N N . LEU A 1 118 ? -11.917 4.288 0.951 1.00 96.19 118 LEU A N 1
ATOM 937 C CA . LEU A 1 118 ? -12.280 3.191 1.835 1.00 96.19 118 LEU A CA 1
ATOM 938 C C . LEU A 1 118 ? -11.577 1.937 1.337 1.00 96.19 118 LEU A C 1
ATOM 940 O O . LEU A 1 118 ? -11.745 1.544 0.191 1.00 96.19 118 LEU A O 1
ATOM 944 N N . TYR A 1 119 ? -10.825 1.297 2.217 1.00 97.06 119 TYR A N 1
ATOM 945 C CA . TYR A 1 119 ? -10.200 0.020 1.951 1.00 97.06 119 TYR A CA 1
ATOM 946 C C . TYR A 1 119 ? -10.860 -1.061 2.787 1.00 97.06 119 TYR A C 1
ATOM 948 O O . TYR A 1 119 ? -11.042 -0.875 3.988 1.00 97.06 119 TYR A O 1
ATOM 956 N N . THR A 1 120 ? -11.175 -2.195 2.178 1.00 96.94 120 THR A N 1
ATOM 957 C CA . THR A 1 120 ? -11.436 -3.444 2.897 1.00 96.94 120 THR A CA 1
ATOM 958 C C . THR A 1 120 ? -10.188 -4.312 2.849 1.00 96.94 120 THR A C 1
ATOM 960 O O . THR A 1 120 ? -9.363 -4.180 1.937 1.00 96.94 120 THR A O 1
ATOM 963 N N . TYR A 1 121 ? -10.002 -5.166 3.853 1.00 96.12 121 TYR A N 1
ATOM 964 C CA . TYR A 1 121 ? -8.855 -6.062 3.879 1.00 96.12 121 TYR A CA 1
ATOM 965 C C . TYR A 1 121 ? -9.181 -7.451 4.405 1.00 96.12 121 TYR A C 1
ATOM 967 O O . TYR A 1 121 ? -10.017 -7.615 5.289 1.00 96.12 121 TYR A O 1
ATOM 975 N N . ASP A 1 122 ? -8.418 -8.419 3.904 1.00 95.19 122 ASP A N 1
ATOM 976 C CA . ASP A 1 122 ? -8.357 -9.786 4.404 1.00 95.19 122 ASP A CA 1
ATOM 977 C C . ASP A 1 122 ? -6.894 -10.187 4.622 1.00 95.19 122 ASP A C 1
ATOM 979 O O . ASP A 1 122 ? -6.024 -9.888 3.799 1.00 95.19 122 ASP A O 1
ATOM 983 N N . ILE A 1 123 ? -6.624 -10.898 5.719 1.00 93.44 123 ILE A N 1
ATOM 984 C CA . ILE A 1 123 ? -5.309 -11.480 6.004 1.00 93.44 123 ILE A CA 1
ATOM 985 C C . ILE A 1 123 ? -5.403 -12.997 5.903 1.00 93.44 123 ILE A C 1
ATOM 987 O O . ILE A 1 123 ? -6.173 -13.643 6.615 1.00 93.44 123 ILE A O 1
ATOM 991 N N . ILE A 1 124 ? -4.587 -13.573 5.025 1.00 92.88 124 ILE A N 1
ATOM 992 C CA . ILE A 1 124 ? -4.496 -15.015 4.813 1.00 92.88 124 ILE A CA 1
ATOM 993 C C . ILE A 1 124 ? -3.147 -15.492 5.339 1.00 92.88 124 ILE A C 1
ATOM 995 O O . ILE A 1 124 ? -2.099 -15.038 4.885 1.00 92.88 124 ILE A O 1
ATOM 999 N N . ILE A 1 125 ? -3.181 -16.436 6.277 1.00 89.25 125 ILE A N 1
ATOM 1000 C CA . ILE A 1 125 ? -1.993 -17.122 6.788 1.00 89.25 125 ILE A CA 1
ATOM 1001 C C . ILE A 1 125 ? -1.872 -18.448 6.041 1.00 89.25 125 ILE A C 1
ATOM 1003 O O . ILE A 1 125 ? -2.797 -19.263 6.057 1.00 89.25 125 ILE A O 1
ATOM 1007 N N . ILE A 1 126 ? -0.744 -18.648 5.369 1.00 86.31 126 ILE A N 1
ATOM 1008 C CA . ILE A 1 126 ? -0.450 -19.841 4.583 1.00 86.31 126 ILE A CA 1
ATOM 1009 C C . ILE A 1 126 ? 0.657 -20.621 5.282 1.00 86.31 126 ILE A C 1
ATOM 1011 O O . ILE A 1 126 ? 1.720 -20.084 5.593 1.00 86.31 126 ILE A O 1
ATOM 1015 N N . ASP A 1 127 ? 0.421 -21.915 5.480 1.00 77.12 127 ASP A N 1
ATOM 1016 C CA . ASP A 1 127 ? 1.446 -22.843 5.946 1.00 77.12 127 ASP A CA 1
ATOM 1017 C C . ASP A 1 127 ? 2.499 -23.009 4.844 1.00 77.12 127 ASP A C 1
ATOM 1019 O O . ASP A 1 127 ? 2.277 -23.720 3.856 1.00 77.12 127 ASP A O 1
ATOM 1023 N N . ALA A 1 128 ? 3.653 -22.355 4.988 1.00 65.12 128 ALA A N 1
ATOM 1024 C CA . ALA A 1 128 ? 4.751 -22.572 4.063 1.00 65.12 128 ALA A CA 1
ATOM 1025 C C . ALA A 1 128 ? 5.385 -23.941 4.371 1.00 65.12 128 ALA A C 1
ATOM 1027 O O . ALA A 1 128 ? 5.645 -24.270 5.536 1.00 65.12 128 ALA A O 1
ATOM 1028 N N . PRO A 1 129 ? 5.647 -24.786 3.357 1.00 58.88 129 PRO A N 1
ATOM 1029 C CA . PRO A 1 129 ? 6.307 -26.061 3.586 1.00 58.88 129 PRO A CA 1
ATOM 1030 C C . PRO A 1 129 ? 7.691 -25.811 4.196 1.00 58.88 129 PRO A C 1
ATOM 1032 O O . PRO A 1 129 ? 8.541 -25.165 3.584 1.00 58.88 129 PRO A O 1
ATOM 1035 N N . SER A 1 130 ? 7.907 -26.327 5.412 1.00 55.44 130 SER A N 1
ATOM 1036 C CA . SER A 1 130 ? 9.168 -26.171 6.143 1.00 55.44 130 SER A CA 1
ATOM 1037 C C . SER A 1 130 ? 10.350 -26.601 5.262 1.00 55.44 130 SER A C 1
ATOM 1039 O O . SER A 1 130 ? 10.359 -27.735 4.760 1.00 55.44 130 SER A O 1
ATOM 1041 N N . PRO A 1 131 ? 11.365 -25.739 5.064 1.00 56.09 131 PRO A N 1
ATOM 1042 C CA . PRO A 1 131 ? 12.598 -26.159 4.430 1.00 56.09 131 PRO A CA 1
ATOM 1043 C C . PRO A 1 131 ? 13.311 -27.116 5.391 1.00 56.09 131 PRO A C 1
ATOM 1045 O O . PRO A 1 131 ? 13.937 -26.684 6.351 1.00 56.09 131 PRO A O 1
ATOM 1048 N N . LEU A 1 132 ? 13.146 -28.419 5.141 1.00 57.81 132 LEU A N 1
ATOM 1049 C CA . LEU A 1 132 ? 13.924 -29.555 5.650 1.00 57.81 132 LEU A CA 1
ATOM 1050 C C . LEU A 1 132 ? 14.742 -29.287 6.937 1.00 57.81 132 LEU A C 1
ATOM 1052 O O . LEU A 1 132 ? 15.831 -28.718 6.892 1.00 57.81 132 LEU A O 1
ATOM 1056 N N . ASN A 1 133 ? 14.277 -29.883 8.042 1.00 55.84 133 ASN A N 1
ATOM 1057 C CA . ASN A 1 133 ? 15.034 -30.204 9.262 1.00 55.84 133 ASN A CA 1
ATOM 1058 C C . ASN A 1 133 ? 15.262 -29.135 10.345 1.00 55.84 133 ASN A C 1
ATOM 1060 O O . ASN A 1 133 ? 16.201 -29.316 11.108 1.00 55.84 133 ASN A O 1
ATOM 1064 N N . ASN A 1 134 ? 14.405 -28.129 10.548 1.00 52.91 134 ASN A N 1
ATOM 1065 C CA . ASN A 1 134 ? 14.370 -27.423 11.844 1.00 52.91 134 ASN A CA 1
ATOM 1066 C C . ASN A 1 134 ? 12.933 -27.053 12.251 1.00 52.91 134 ASN A C 1
ATOM 1068 O O . ASN A 1 134 ? 12.136 -26.623 11.425 1.00 52.91 134 ASN A O 1
ATOM 1072 N N . ASP A 1 135 ? 12.637 -27.244 13.535 1.00 54.16 135 ASP A N 1
ATOM 1073 C CA . ASP A 1 135 ? 11.335 -27.292 14.223 1.00 54.16 135 ASP A CA 1
ATOM 1074 C C . ASP A 1 135 ? 10.601 -25.930 14.335 1.00 54.16 135 ASP A C 1
ATOM 1076 O O . ASP A 1 135 ? 10.098 -25.556 15.393 1.00 54.16 135 ASP A O 1
ATOM 1080 N N . ALA A 1 136 ? 10.568 -25.149 13.252 1.00 55.94 136 ALA A N 1
ATOM 1081 C CA . ALA A 1 136 ? 9.790 -23.917 13.153 1.00 55.94 136 ALA A CA 1
ATOM 1082 C C . ALA A 1 136 ? 8.898 -23.971 11.908 1.00 55.94 136 ALA A C 1
ATOM 1084 O O . ALA A 1 136 ? 9.382 -24.060 10.778 1.00 55.94 136 ALA A O 1
ATOM 1085 N N . SER A 1 137 ? 7.585 -23.917 12.119 1.00 56.25 137 SER A N 1
ATOM 1086 C CA . SER A 1 137 ? 6.624 -23.614 11.061 1.00 56.25 137 SER A CA 1
ATOM 1087 C C . SER A 1 137 ? 6.898 -22.196 10.557 1.00 56.25 137 SER A C 1
ATOM 1089 O O . SER A 1 137 ? 6.778 -21.237 11.322 1.00 56.25 137 SER A O 1
ATOM 1091 N N . VAL A 1 138 ? 7.302 -22.068 9.294 1.00 58.44 138 VAL A N 1
ATOM 1092 C CA . VAL A 1 138 ? 7.335 -20.780 8.598 1.00 58.44 138 VAL A CA 1
ATOM 1093 C C . VAL A 1 138 ? 5.930 -20.565 8.048 1.00 58.44 138 VAL A C 1
ATOM 1095 O O . VAL A 1 138 ? 5.403 -21.443 7.368 1.00 58.44 138 VAL A O 1
ATOM 1098 N N . PHE A 1 139 ? 5.309 -19.441 8.383 1.00 66.00 139 PHE A N 1
ATOM 1099 C CA . PHE A 1 139 ? 4.032 -19.042 7.802 1.00 66.00 139 PHE A CA 1
ATOM 1100 C C . PHE A 1 139 ? 4.280 -17.856 6.883 1.00 66.00 139 PHE A C 1
ATOM 1102 O O . PHE A 1 139 ? 4.982 -16.922 7.274 1.00 66.00 139 PHE A O 1
ATOM 1109 N N . ASP A 1 140 ? 3.693 -17.902 5.693 1.00 80.94 140 ASP A N 1
ATOM 1110 C CA . ASP A 1 140 ? 3.607 -16.737 4.822 1.00 80.94 140 ASP A CA 1
ATOM 1111 C C . ASP A 1 140 ? 2.285 -16.027 5.106 1.00 80.94 140 ASP A C 1
ATOM 1113 O O . ASP A 1 140 ? 1.231 -16.660 5.205 1.00 80.94 140 ASP A O 1
ATOM 1117 N N . THR A 1 141 ? 2.336 -14.706 5.238 1.00 88.69 141 THR A N 1
ATOM 1118 C CA . THR A 1 141 ? 1.153 -13.882 5.492 1.00 88.69 141 THR A CA 1
ATOM 1119 C C . THR A 1 141 ? 0.876 -13.021 4.270 1.00 88.69 141 THR A C 1
ATOM 1121 O O . THR A 1 141 ? 1.744 -12.272 3.825 1.00 88.69 141 THR A O 1
ATOM 1124 N N . ILE A 1 142 ? -0.341 -13.108 3.737 1.00 92.50 142 ILE A N 1
ATOM 1125 C CA . ILE A 1 142 ? -0.798 -12.313 2.596 1.00 92.50 142 ILE A CA 1
ATOM 1126 C C . ILE A 1 142 ? -1.862 -11.331 3.072 1.00 92.50 142 ILE A C 1
ATOM 1128 O O . ILE A 1 142 ? -2.870 -11.743 3.643 1.00 92.50 142 ILE A O 1
ATOM 1132 N N . LEU A 1 143 ? -1.649 -10.048 2.788 1.00 94.56 143 LEU A N 1
ATOM 1133 C CA . LEU A 1 143 ? -2.666 -9.008 2.893 1.00 94.56 143 LEU A CA 1
ATOM 1134 C C . LEU A 1 143 ? -3.314 -8.815 1.526 1.00 94.56 143 LEU A C 1
ATOM 1136 O O . LEU A 1 143 ? -2.642 -8.457 0.559 1.00 94.56 143 LEU A O 1
ATOM 1140 N N . ILE A 1 144 ? -4.625 -9.012 1.462 1.00 96.31 144 ILE A N 1
ATOM 1141 C CA . ILE A 1 144 ? -5.445 -8.583 0.335 1.00 96.31 144 ILE A CA 1
ATOM 1142 C C . ILE A 1 144 ? -6.072 -7.257 0.741 1.00 96.31 144 ILE A C 1
ATOM 1144 O O . ILE A 1 144 ? -6.831 -7.211 1.703 1.00 96.31 144 ILE A O 1
ATOM 1148 N N . LEU A 1 145 ? -5.742 -6.187 0.021 1.00 96.31 145 LEU A N 1
ATOM 1149 C CA . LEU A 1 145 ? -6.296 -4.854 0.238 1.00 96.31 145 LEU A CA 1
ATOM 1150 C C . LEU A 1 145 ? -7.126 -4.456 -0.984 1.00 96.31 145 LEU A C 1
ATOM 1152 O O . LEU A 1 145 ? -6.609 -4.436 -2.101 1.00 96.31 145 LEU A O 1
ATOM 1156 N N . THR A 1 146 ? -8.390 -4.108 -0.768 1.00 96.75 146 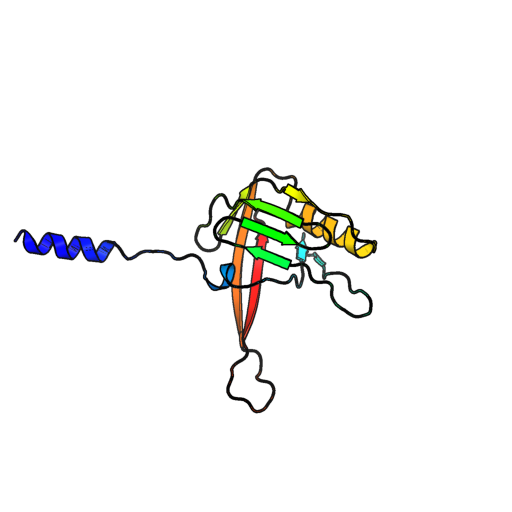THR A N 1
ATOM 1157 C CA . THR A 1 146 ? -9.325 -3.722 -1.833 1.00 96.75 146 THR A CA 1
ATOM 1158 C C . THR A 1 146 ? -9.756 -2.279 -1.619 1.00 96.75 146 THR A C 1
ATOM 1160 O O . THR A 1 146 ? -10.239 -1.949 -0.542 1.00 96.75 146 THR A O 1
ATOM 1163 N N . ASN A 1 147 ? -9.584 -1.412 -2.621 1.00 94.88 147 ASN A N 1
ATOM 1164 C CA . ASN A 1 147 ? -10.137 -0.054 -2.589 1.00 94.88 147 ASN A CA 1
ATOM 1165 C C . ASN A 1 147 ? -11.603 -0.099 -3.052 1.00 94.88 147 ASN A C 1
ATOM 1167 O O . ASN A 1 147 ? -11.877 -0.428 -4.208 1.00 94.88 147 ASN A O 1
ATOM 1171 N N . GLU A 1 148 ? -12.530 0.198 -2.145 1.00 91.06 148 GLU A N 1
ATOM 1172 C CA . GLU A 1 148 ? -13.967 0.240 -2.405 1.00 91.06 148 GLU A CA 1
ATOM 1173 C C . GLU A 1 148 ? -14.334 1.556 -3.104 1.00 91.06 148 GLU A C 1
ATOM 1175 O O . GLU A 1 148 ? -14.048 2.652 -2.613 1.00 91.06 148 GLU A O 1
ATOM 1180 N N . THR A 1 149 ? -14.982 1.447 -4.264 1.00 71.69 149 THR A N 1
ATOM 1181 C CA . THR A 1 149 ? -15.438 2.590 -5.075 1.00 71.69 149 THR A CA 1
ATOM 1182 C C . THR A 1 149 ? -16.861 3.011 -4.766 1.00 71.69 149 THR A C 1
ATOM 1184 O O . THR A 1 149 ? -17.729 2.109 -4.703 1.00 71.69 149 THR A O 1
#

Radius of gyration: 20.14 Å; chains: 1; bounding box: 48×44×64 Å

Secondary structure (DSSP, 8-state):
-THHHHHHHHTTS-------HHHHH--EE---EEETTEEEPPPEETTEE---EEEE-SSEEEEESSEEEEEEEEE--TTEEEEEPPEEEEPPPSSHHHHHHHHHIIIIIS-TTSSEEEEEEEEEEEEPPP-SS-S---EEEEEEEEEE-

Foldseek 3Di:
DVVVVVVVVVVVPPPPPDADVCLQVDKDWDAWDAFPNDIDGADDDPNHGATWIWHDHPFKTWIDHQKIWIWTFPDDPDQKTKTAATDIDHDADPDVSNNVVVCCCVCVFVVNVDGMWMKGKDKDWAQDPDPPDDDDGDIDIDIDIHTDD

pLDDT: mean 85.88, std 14.59, range [50.19, 97.94]

Sequence (149 aa):
MKKMLLITLLFFSFKSIAQDPILLETTWYLSDITINNETLSPPIEGGTPQNFILNITETDFTANFCKTASTNIVSFPEFAISVDTYIISGDACAYEPKNEFEAIYFNDFLRINEPTNLYTYDIIIIDAPSPLNNDASVFDTILILTNET